Protein AF-A0A2N3DFC0-F1 (afdb_monomer_lite)

pLDDT: mean 83.22, std 10.11, range [55.47, 97.88]

Secondary structure (DSSP, 8-state):
---HHHHHHHHHHHHHGGGG-----------S--HHHHHHHHHHHHHHHHHHHHHHHHHHHTTT-

Structure (mmCIF, N/CA/C/O backbone):
data_AF-A0A2N3DFC0-F1
#
_entry.id   AF-A0A2N3DFC0-F1
#
loop_
_atom_site.group_PDB
_atom_site.id
_atom_site.type_symbol
_atom_site.label_atom_id
_atom_site.label_alt_id
_atom_site.label_comp_id
_atom_site.label_asym_id
_atom_site.label_entity_id
_atom_site.label_seq_id
_atom_site.pdbx_PDB_ins_code
_atom_site.Cartn_x
_atom_site.Cartn_y
_atom_site.Cartn_z
_atom_site.occupancy
_atom_site.B_iso_or_equiv
_atom_site.auth_seq_id
_atom_site.auth_comp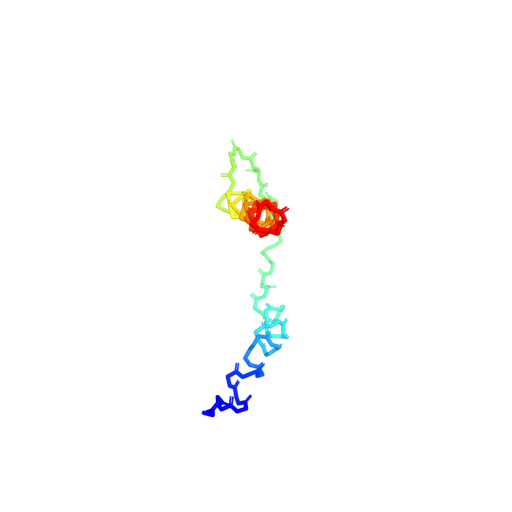_id
_atom_site.auth_asym_id
_atom_site.auth_atom_id
_atom_site.pdbx_PDB_model_num
ATOM 1 N N . MET A 1 1 ? -8.397 -24.092 10.643 1.00 70.00 1 MET A N 1
ATOM 2 C CA . MET A 1 1 ? -6.981 -23.846 11.000 1.00 70.00 1 MET A CA 1
ATOM 3 C C . MET A 1 1 ? -6.286 -23.328 9.744 1.00 70.00 1 MET A C 1
ATOM 5 O O . MET A 1 1 ? -6.248 -24.061 8.770 1.00 70.00 1 MET A O 1
ATOM 9 N N . VAL A 1 2 ? -5.885 -22.050 9.680 1.00 70.44 2 VAL A N 1
ATOM 10 C CA . VAL A 1 2 ? -5.280 -21.488 8.450 1.00 70.44 2 VAL A CA 1
ATOM 11 C C . VAL A 1 2 ? -3.820 -21.957 8.350 1.00 70.44 2 VAL A C 1
ATOM 13 O O . VAL A 1 2 ? -3.092 -21.760 9.326 1.00 70.44 2 VAL A O 1
ATOM 16 N N . PRO A 1 3 ? -3.390 -22.555 7.223 1.00 80.19 3 PRO A N 1
ATOM 17 C CA . PRO A 1 3 ? -2.024 -23.035 7.022 1.00 80.19 3 PRO A CA 1
ATOM 18 C C . PRO A 1 3 ? -0.982 -21.939 7.263 1.00 80.19 3 PRO A C 1
ATOM 20 O O . PRO A 1 3 ? -1.169 -20.795 6.842 1.00 80.19 3 PRO A O 1
ATOM 23 N N . ALA A 1 4 ? 0.139 -22.292 7.896 1.00 78.56 4 ALA A N 1
ATOM 24 C CA . ALA A 1 4 ? 1.233 -21.359 8.180 1.00 78.56 4 ALA A CA 1
ATOM 25 C C . ALA A 1 4 ? 1.762 -20.659 6.911 1.00 78.56 4 ALA A C 1
ATOM 27 O O . ALA A 1 4 ? 2.062 -19.469 6.952 1.00 78.56 4 ALA A O 1
ATOM 28 N N . MET A 1 5 ? 1.759 -21.354 5.767 1.00 74.75 5 MET A N 1
ATOM 29 C CA . MET A 1 5 ? 2.117 -20.780 4.463 1.00 74.75 5 MET A CA 1
ATOM 30 C C . MET A 1 5 ? 1.244 -19.581 4.068 1.00 74.75 5 MET A C 1
ATOM 32 O O . MET A 1 5 ? 1.764 -18.572 3.606 1.00 74.75 5 MET A O 1
ATOM 36 N N . ILE A 1 6 ? -0.073 -19.644 4.297 1.00 82.75 6 ILE A N 1
ATOM 37 C CA . ILE A 1 6 ? -0.994 -18.552 3.930 1.00 82.75 6 ILE A CA 1
ATOM 38 C C . ILE A 1 6 ? -0.767 -17.329 4.829 1.00 82.75 6 ILE A C 1
ATOM 40 O O . ILE A 1 6 ? -0.914 -16.193 4.389 1.00 82.75 6 ILE A O 1
ATOM 44 N N . ARG A 1 7 ? -0.349 -17.546 6.082 1.00 83.06 7 ARG A N 1
ATOM 45 C CA . ARG A 1 7 ? -0.010 -16.464 7.021 1.00 83.06 7 ARG A CA 1
ATOM 46 C C . ARG A 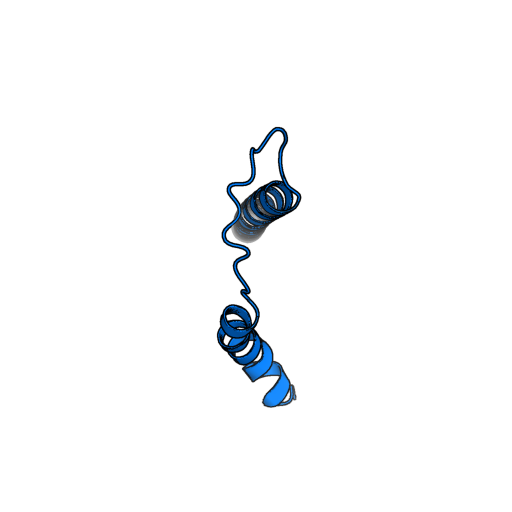1 7 ? 1.304 -15.767 6.659 1.00 83.06 7 ARG A C 1
ATOM 48 O O . ARG A 1 7 ? 1.432 -14.573 6.905 1.00 83.06 7 ARG A O 1
ATOM 55 N N . ALA A 1 8 ? 2.252 -16.499 6.075 1.00 86.12 8 ALA A N 1
ATOM 56 C CA . ALA A 1 8 ? 3.544 -15.973 5.633 1.00 86.12 8 ALA A CA 1
ATOM 57 C C . ALA A 1 8 ? 3.498 -15.328 4.234 1.00 86.12 8 ALA A C 1
ATOM 59 O O . ALA A 1 8 ? 4.381 -14.544 3.892 1.00 86.12 8 ALA A O 1
ATOM 60 N N . LEU A 1 9 ? 2.456 -15.612 3.445 1.00 87.31 9 LEU A N 1
ATOM 61 C CA . LEU A 1 9 ? 2.261 -15.090 2.091 1.00 87.31 9 LEU A CA 1
ATOM 62 C C . LEU A 1 9 ? 2.460 -13.565 1.943 1.00 87.31 9 LEU A C 1
ATOM 64 O O . LEU A 1 9 ? 3.202 -13.179 1.042 1.00 87.31 9 LEU A O 1
ATOM 68 N N . PRO A 1 10 ? 1.875 -12.681 2.782 1.00 86.75 10 PRO A N 1
ATOM 69 C CA . PRO A 1 10 ? 2.072 -11.237 2.628 1.00 86.75 10 PRO A CA 1
ATOM 70 C C . PRO A 1 10 ? 3.522 -10.812 2.878 1.00 86.75 10 PRO A C 1
ATOM 72 O O . PRO A 1 10 ? 4.019 -9.920 2.198 1.00 86.75 10 PRO A O 1
ATOM 75 N N . LEU A 1 11 ? 4.214 -11.476 3.810 1.00 86.19 11 LEU A N 1
ATOM 76 C CA . LEU A 1 11 ? 5.626 -11.218 4.083 1.00 86.19 11 LEU A CA 1
ATOM 77 C C . LEU A 1 11 ? 6.488 -11.647 2.887 1.00 86.19 11 LEU A C 1
ATOM 79 O O . LEU A 1 11 ? 7.352 -10.894 2.451 1.00 86.19 11 LEU A O 1
ATOM 83 N N . MET A 1 12 ? 6.207 -12.817 2.304 1.00 84.75 12 MET A N 1
ATOM 84 C CA . MET A 1 12 ? 6.904 -13.277 1.100 1.00 84.75 12 MET A CA 1
ATOM 85 C C . MET A 1 12 ? 6.650 -12.376 -0.111 1.00 84.75 12 MET A C 1
ATOM 87 O O . MET A 1 12 ? 7.593 -12.072 -0.836 1.00 84.75 12 MET A O 1
ATOM 91 N N . LEU A 1 13 ? 5.417 -11.895 -0.306 1.00 83.19 13 LEU A N 1
ATOM 92 C CA . LEU A 1 13 ? 5.103 -10.939 -1.373 1.00 83.19 13 LEU A CA 1
ATOM 93 C C . LEU A 1 13 ? 5.878 -9.626 -1.205 1.00 83.19 13 LEU A C 1
ATOM 95 O O . LEU A 1 13 ? 6.393 -9.089 -2.183 1.00 83.19 13 LEU A O 1
ATOM 99 N N . LEU A 1 14 ? 5.985 -9.130 0.031 1.00 83.75 14 LEU A N 1
ATOM 100 C CA . LEU A 1 14 ? 6.699 -7.892 0.334 1.00 83.75 14 LEU A CA 1
ATOM 101 C C . LEU A 1 14 ? 8.206 -8.014 0.057 1.00 83.75 14 LEU A C 1
ATOM 103 O O . LEU A 1 14 ? 8.812 -7.069 -0.440 1.00 83.75 14 LEU A O 1
ATOM 107 N N . LEU A 1 15 ? 8.798 -9.178 0.347 1.00 86.00 15 LEU A N 1
ATOM 108 C CA . LEU A 1 15 ? 10.220 -9.446 0.105 1.00 86.00 15 LEU A CA 1
ATOM 109 C C . LEU A 1 15 ? 10.538 -9.732 -1.369 1.00 86.00 15 LEU A C 1
ATOM 111 O O . LEU A 1 15 ? 11.633 -9.413 -1.823 1.00 86.00 15 LEU A O 1
ATOM 115 N N . ALA A 1 16 ? 9.611 -10.334 -2.116 1.00 81.12 16 ALA A N 1
ATOM 116 C CA . ALA A 1 16 ? 9.829 -10.678 -3.519 1.00 81.12 16 ALA A CA 1
ATOM 117 C C . ALA A 1 16 ? 9.647 -9.480 -4.465 1.00 81.12 16 ALA A C 1
ATOM 119 O O . ALA A 1 16 ? 10.295 -9.424 -5.508 1.00 81.12 16 ALA A O 1
ATOM 120 N N . ALA A 1 17 ? 8.792 -8.514 -4.114 1.00 76.19 17 ALA A N 1
ATOM 121 C CA . ALA A 1 17 ? 8.432 -7.401 -4.995 1.00 76.19 17 ALA A CA 1
ATOM 122 C C . ALA A 1 17 ? 9.628 -6.590 -5.552 1.00 76.19 17 ALA A C 1
ATOM 124 O O . ALA A 1 17 ? 9.624 -6.312 -6.752 1.00 76.19 17 ALA A O 1
ATOM 125 N N . PRO A 1 18 ? 10.676 -6.250 -4.769 1.00 77.12 18 PRO A N 1
ATOM 126 C CA . PRO A 1 18 ? 11.812 -5.483 -5.284 1.00 77.12 18 PRO A CA 1
ATOM 127 C C . PRO A 1 18 ? 12.630 -6.233 -6.341 1.00 77.12 18 PRO A C 1
A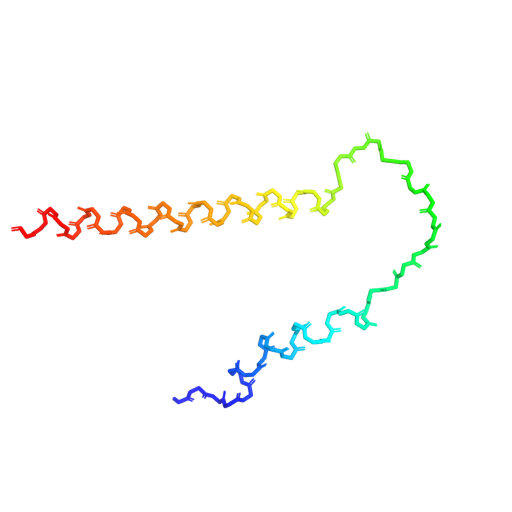TOM 129 O O . PRO A 1 18 ? 13.190 -5.605 -7.233 1.00 77.12 18 PRO A O 1
ATOM 132 N N . ALA A 1 19 ? 12.680 -7.569 -6.279 1.00 75.38 19 ALA A N 1
ATOM 133 C CA . ALA A 1 19 ? 13.459 -8.382 -7.216 1.00 75.38 19 ALA A CA 1
ATOM 134 C C . ALA A 1 19 ? 12.902 -8.347 -8.652 1.00 75.38 19 ALA A C 1
ATOM 136 O O . ALA A 1 19 ? 13.622 -8.649 -9.598 1.00 75.38 19 ALA A O 1
ATOM 137 N N . PHE A 1 20 ? 11.638 -7.946 -8.819 1.00 70.81 20 PHE A N 1
ATOM 138 C CA . PHE A 1 20 ? 10.984 -7.795 -10.122 1.00 70.81 20 PHE A CA 1
ATOM 139 C C . PHE A 1 20 ? 10.961 -6.347 -10.632 1.00 70.81 20 PHE A C 1
ATOM 141 O O . PHE A 1 20 ? 10.443 -6.090 -11.718 1.00 70.81 20 PHE A O 1
ATOM 148 N N . ALA A 1 21 ? 11.516 -5.392 -9.882 1.00 71.31 21 ALA A N 1
ATOM 149 C CA . ALA A 1 21 ? 11.547 -3.989 -10.278 1.00 71.31 21 ALA A CA 1
ATOM 150 C C . ALA A 1 21 ? 12.688 -3.720 -11.281 1.00 71.31 21 ALA A C 1
ATOM 152 O O . ALA A 1 21 ? 13.714 -3.136 -10.938 1.00 71.31 21 ALA A O 1
ATOM 153 N N . ALA A 1 22 ? 12.517 -4.148 -12.535 1.00 70.19 22 ALA A N 1
ATOM 154 C CA . ALA A 1 22 ? 13.406 -3.761 -13.629 1.00 70.19 22 ALA A CA 1
ATOM 155 C C . ALA A 1 22 ? 13.140 -2.295 -14.028 1.00 70.19 22 ALA A C 1
ATOM 157 O O . ALA A 1 22 ? 12.040 -1.948 -14.456 1.00 70.19 22 ALA A O 1
ATOM 158 N N . HIS A 1 23 ? 14.142 -1.425 -13.872 1.00 68.44 23 HIS A N 1
ATOM 159 C CA . HIS A 1 23 ? 14.064 -0.012 -14.251 1.00 68.44 23 HIS A CA 1
ATOM 160 C C . HIS A 1 23 ? 14.618 0.187 -15.670 1.00 68.44 23 HIS A C 1
ATOM 162 O O . HIS A 1 23 ? 15.765 -0.170 -15.928 1.00 68.44 23 HIS A O 1
ATOM 168 N N . SER A 1 24 ? 13.823 0.753 -16.588 1.00 75.12 24 SER A N 1
ATOM 169 C CA . SER A 1 24 ? 14.204 0.917 -18.003 1.00 75.12 24 SER A CA 1
ATOM 170 C C . SER A 1 24 ? 15.207 2.048 -18.265 1.00 75.12 24 SER A C 1
ATOM 172 O O . SER A 1 24 ? 15.816 2.074 -19.327 1.00 75.12 24 SER A O 1
ATOM 174 N N . GLY A 1 25 ? 15.396 2.984 -17.325 1.00 69.81 25 GLY A N 1
ATOM 175 C CA . GLY A 1 25 ? 16.333 4.111 -17.458 1.00 69.81 25 GLY A CA 1
ATOM 176 C C . GLY A 1 25 ? 15.925 5.184 -18.478 1.00 69.81 25 GLY A C 1
ATOM 177 O O . GLY A 1 25 ? 16.616 6.191 -18.618 1.00 69.81 25 GLY A O 1
ATOM 178 N N . GLU A 1 26 ? 14.802 5.007 -19.175 1.00 74.44 26 GLU A N 1
ATOM 179 C CA . GLU A 1 26 ? 14.297 5.982 -20.135 1.00 74.44 26 GLU A CA 1
ATOM 180 C C . GLU A 1 26 ? 13.557 7.122 -19.431 1.00 74.44 26 GLU A C 1
ATOM 182 O O . GLU A 1 26 ? 12.693 6.914 -18.574 1.00 74.44 26 GLU A O 1
ATOM 187 N N . VAL A 1 27 ? 13.866 8.358 -19.825 1.00 73.19 27 VAL A N 1
ATOM 188 C CA . VAL A 1 27 ? 13.149 9.544 -19.350 1.00 73.19 27 VAL A CA 1
ATOM 189 C C . VAL A 1 27 ? 11.772 9.582 -20.019 1.00 73.19 27 VAL A C 1
ATOM 191 O O . VAL A 1 27 ? 11.611 10.106 -21.121 1.00 73.19 27 VAL A O 1
ATOM 194 N N . SER A 1 28 ? 10.765 9.023 -19.347 1.00 69.31 28 SER A N 1
ATOM 195 C CA . SER A 1 28 ? 9.372 9.085 -19.798 1.00 69.31 28 SER A CA 1
ATOM 196 C C . SER A 1 28 ? 8.828 10.515 -19.666 1.00 69.31 28 SER A C 1
ATOM 198 O O . SER A 1 28 ? 8.683 11.041 -18.558 1.00 69.31 28 SER A O 1
ATOM 200 N N . ARG A 1 29 ? 8.513 11.172 -20.794 1.00 73.56 29 ARG A N 1
ATOM 201 C CA . ARG A 1 29 ? 7.718 12.414 -20.778 1.00 73.56 29 ARG A CA 1
ATOM 202 C C . ARG A 1 29 ? 6.272 12.065 -20.432 1.00 73.56 29 ARG A C 1
ATOM 204 O O . ARG A 1 29 ? 5.546 11.511 -21.254 1.00 73.56 29 ARG A O 1
ATOM 211 N N . ARG A 1 30 ? 5.844 12.427 -19.222 1.00 69.44 30 ARG A N 1
ATOM 212 C CA . ARG A 1 30 ? 4.463 12.234 -18.766 1.00 69.44 30 ARG A CA 1
ATOM 213 C C . ARG A 1 30 ? 3.542 13.288 -19.372 1.00 69.44 30 ARG A C 1
ATOM 215 O O . ARG A 1 30 ? 3.626 14.459 -19.017 1.00 69.44 30 ARG A O 1
ATOM 222 N N . ASN A 1 31 ? 2.645 12.852 -20.251 1.00 70.50 31 ASN A N 1
ATOM 223 C CA . ASN A 1 31 ? 1.641 13.718 -20.881 1.00 70.50 31 ASN A CA 1
ATOM 224 C C . ASN A 1 31 ? 0.231 13.541 -20.281 1.00 70.50 31 ASN A C 1
ATOM 226 O O . ASN A 1 31 ? -0.674 14.300 -20.614 1.00 70.50 31 ASN A O 1
ATOM 230 N N . MET A 1 32 ? 0.022 12.527 -19.435 1.00 74.50 32 MET A N 1
ATOM 231 C CA . MET A 1 32 ? -1.282 12.150 -18.876 1.00 74.50 32 MET A CA 1
ATOM 232 C C . MET A 1 32 ? -1.102 11.278 -17.615 1.00 74.50 32 MET A C 1
ATOM 234 O O . MET A 1 32 ? -0.010 10.734 -17.432 1.00 74.50 32 MET A O 1
ATOM 238 N N . PRO A 1 33 ? -2.127 11.157 -16.744 1.00 80.06 33 PRO A N 1
ATOM 239 C CA . PRO A 1 33 ? -2.055 10.318 -15.548 1.00 80.06 33 PRO A CA 1
ATOM 240 C C . PRO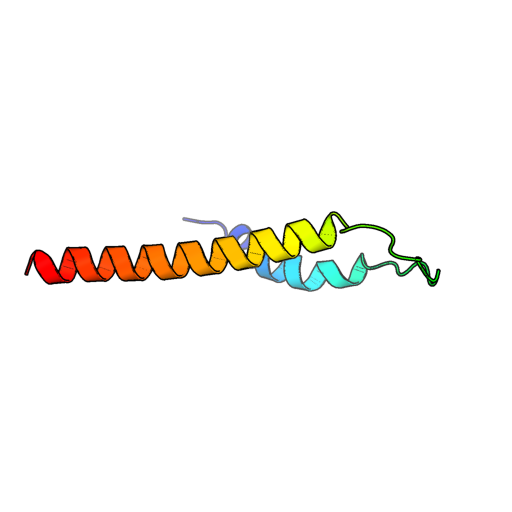 A 1 33 ? -1.812 8.858 -15.924 1.00 80.06 33 PRO A C 1
ATOM 242 O O . PRO A 1 33 ? -2.523 8.303 -16.767 1.00 80.06 33 PRO A O 1
ATOM 245 N N . GLU A 1 34 ? -0.824 8.228 -15.298 1.00 84.69 34 GLU A N 1
ATOM 246 C CA . GLU A 1 34 ? -0.532 6.817 -15.542 1.00 84.69 34 GLU A CA 1
ATOM 247 C C . GLU A 1 34 ? -1.503 5.911 -14.766 1.00 84.69 34 GLU A C 1
ATOM 249 O O . GLU A 1 34 ? -2.124 6.308 -13.776 1.00 84.69 34 GLU A O 1
ATOM 254 N N . LEU A 1 35 ? -1.592 4.638 -15.167 1.00 86.19 35 LEU A N 1
ATOM 255 C CA . LEU A 1 35 ? -2.317 3.618 -14.396 1.00 86.19 35 LEU A CA 1
ATOM 256 C C . LEU A 1 35 ? -1.805 3.530 -12.946 1.00 86.19 35 LEU A C 1
ATOM 258 O O . LEU A 1 35 ? -2.588 3.292 -12.029 1.00 86.19 35 LEU A O 1
ATOM 262 N N . SER A 1 36 ? -0.510 3.782 -12.737 1.00 82.50 36 SER A N 1
ATOM 263 C CA . SER A 1 36 ? 0.121 3.896 -11.419 1.00 82.50 36 SER A CA 1
ATOM 264 C C . SER A 1 36 ? -0.502 5.007 -10.569 1.00 82.50 36 SER A C 1
ATOM 266 O O . SER A 1 36 ? -0.769 4.799 -9.388 1.00 82.50 36 SER A O 1
ATOM 268 N N . ASP A 1 37 ? -0.796 6.165 -11.164 1.00 87.69 37 ASP A N 1
ATOM 269 C CA . ASP A 1 37 ? -1.390 7.303 -10.456 1.00 87.69 37 ASP A CA 1
ATOM 270 C C . ASP A 1 37 ? -2.838 6.999 -10.051 1.00 87.69 37 ASP A C 1
ATOM 272 O O . ASP A 1 37 ? -3.260 7.296 -8.930 1.00 87.69 37 ASP A O 1
ATOM 276 N N . LEU A 1 38 ? -3.590 6.326 -10.930 1.00 90.44 38 LEU A N 1
ATOM 277 C CA . LEU A 1 38 ? -4.928 5.820 -10.615 1.00 90.44 38 LEU A CA 1
ATOM 278 C C . LEU A 1 38 ? -4.893 4.783 -9.488 1.00 90.44 38 LEU A C 1
ATOM 280 O O . LEU A 1 38 ? -5.736 4.826 -8.590 1.00 90.44 38 LEU A O 1
ATOM 284 N N . ALA A 1 39 ? -3.911 3.879 -9.499 1.00 91.56 39 ALA A N 1
ATOM 285 C CA . ALA A 1 39 ? -3.727 2.900 -8.434 1.00 91.56 39 ALA A CA 1
ATOM 286 C C . ALA A 1 39 ? -3.421 3.583 -7.091 1.00 91.56 39 ALA A C 1
ATOM 288 O O . ALA A 1 39 ? -4.024 3.230 -6.075 1.00 91.56 39 ALA A O 1
ATOM 289 N N . LEU A 1 40 ? -2.559 4.605 -7.082 1.00 92.19 40 LEU A N 1
ATOM 290 C CA . LEU A 1 40 ? -2.265 5.405 -5.890 1.00 92.19 40 LEU A CA 1
ATOM 291 C C . LEU A 1 40 ? -3.510 6.139 -5.371 1.00 92.19 40 LEU A C 1
ATOM 293 O O . LEU A 1 40 ? -3.800 6.090 -4.172 1.00 92.19 40 LEU A O 1
ATOM 297 N N . ALA A 1 41 ? -4.289 6.760 -6.260 1.00 95.38 41 ALA A N 1
ATOM 298 C CA . ALA A 1 41 ? -5.534 7.434 -5.897 1.00 95.38 41 ALA A CA 1
ATOM 299 C C . ALA A 1 41 ? -6.568 6.457 -5.309 1.00 95.38 41 ALA A C 1
ATOM 301 O O . ALA A 1 41 ? -7.171 6.733 -4.267 1.00 95.38 41 ALA A O 1
ATOM 302 N N . ALA A 1 42 ? -6.735 5.287 -5.931 1.00 96.56 42 ALA A N 1
ATOM 303 C CA . ALA A 1 42 ? -7.618 4.233 -5.439 1.00 96.56 42 ALA A CA 1
ATOM 304 C C . ALA A 1 42 ? -7.160 3.701 -4.072 1.00 96.56 42 ALA A C 1
ATOM 306 O O . ALA A 1 42 ? -7.983 3.512 -3.171 1.00 96.56 42 ALA A O 1
ATOM 307 N N . MET A 1 43 ? -5.850 3.516 -3.883 1.00 95.81 43 MET A N 1
ATOM 308 C CA . MET A 1 43 ? -5.281 3.070 -2.615 1.00 95.81 43 MET A CA 1
ATOM 309 C C . MET A 1 43 ? -5.574 4.075 -1.497 1.00 95.81 43 MET A C 1
ATOM 311 O O . MET A 1 43 ? -6.116 3.690 -0.458 1.00 95.81 43 MET A O 1
ATOM 315 N N . ALA A 1 44 ? -5.329 5.366 -1.734 1.00 96.94 44 ALA A N 1
ATOM 316 C CA . ALA A 1 44 ? -5.644 6.428 -0.781 1.00 96.94 44 ALA A CA 1
ATOM 317 C C . ALA A 1 44 ? -7.147 6.489 -0.448 1.00 96.94 44 ALA A C 1
ATOM 319 O O . ALA A 1 44 ? -7.527 6.516 0.728 1.00 96.94 44 ALA A O 1
ATOM 320 N N . ALA A 1 45 ? -8.014 6.441 -1.466 1.00 97.88 45 ALA A N 1
ATOM 321 C CA . ALA A 1 45 ? -9.465 6.456 -1.286 1.00 97.88 45 ALA A CA 1
ATOM 322 C C . ALA A 1 45 ? -9.957 5.250 -0.469 1.00 97.88 45 ALA A C 1
ATOM 324 O O . ALA A 1 45 ? -10.796 5.402 0.424 1.00 97.88 45 ALA A O 1
ATOM 325 N N . SER A 1 46 ? -9.402 4.061 -0.723 1.00 97.06 46 SER A N 1
ATOM 326 C CA . SER A 1 46 ? -9.744 2.845 0.019 1.00 97.06 46 SER A CA 1
ATOM 327 C C . SER A 1 46 ? -9.333 2.933 1.493 1.00 97.06 46 SER A C 1
ATOM 329 O O . SER A 1 46 ? -10.130 2.591 2.372 1.00 97.06 46 SER A O 1
ATOM 331 N N . GLY A 1 47 ? -8.146 3.477 1.786 1.00 96.31 47 GLY A N 1
ATOM 332 C CA . GLY A 1 47 ? -7.684 3.719 3.152 1.00 96.31 47 GLY A CA 1
ATOM 333 C C . GLY A 1 47 ? -8.604 4.679 3.906 1.00 96.31 47 GLY A C 1
ATOM 334 O O . GLY A 1 47 ? -9.054 4.376 5.017 1.00 96.31 47 GLY A O 1
ATOM 335 N N . LEU A 1 48 ? -8.969 5.799 3.274 1.00 97.50 48 LEU A N 1
ATOM 336 C CA . LEU A 1 48 ? -9.897 6.768 3.856 1.00 97.50 48 LEU A CA 1
ATOM 337 C C . LEU A 1 48 ? -11.282 6.152 4.097 1.00 97.50 48 LEU A C 1
ATOM 339 O O . LEU A 1 48 ? -11.869 6.329 5.169 1.00 97.50 48 LEU A O 1
ATOM 343 N N . TRP A 1 49 ? -11.797 5.391 3.131 1.00 97.25 49 TRP A N 1
ATOM 344 C CA . TRP A 1 49 ? -13.080 4.706 3.256 1.00 97.25 49 TRP A CA 1
ATOM 345 C C . TRP A 1 49 ? -13.084 3.698 4.412 1.00 97.25 49 TRP A C 1
ATOM 347 O O . TRP A 1 49 ? -14.037 3.674 5.197 1.00 97.25 49 TRP A O 1
ATOM 357 N N . LEU A 1 50 ? -12.018 2.910 4.579 1.00 97.06 50 LEU A N 1
ATOM 358 C CA . LEU A 1 50 ? -11.879 1.965 5.692 1.00 97.06 50 LEU A CA 1
ATOM 359 C C . LEU A 1 50 ? -11.821 2.677 7.049 1.00 97.06 50 LEU A C 1
ATOM 361 O O . LEU A 1 50 ? -12.510 2.263 7.990 1.00 97.06 50 LEU A O 1
ATOM 365 N N . ALA A 1 51 ? -11.076 3.780 7.148 1.00 96.38 51 ALA A N 1
ATOM 366 C CA . ALA A 1 51 ? -11.026 4.593 8.360 1.00 96.38 51 ALA A CA 1
ATOM 367 C C . ALA A 1 51 ? -12.420 5.137 8.721 1.00 96.38 51 ALA A C 1
ATOM 369 O O . ALA A 1 51 ? -12.906 4.960 9.845 1.00 96.38 51 ALA A O 1
ATOM 370 N N . GLN A 1 52 ? -13.130 5.708 7.745 1.00 95.94 52 GLN A N 1
ATOM 371 C CA . GLN A 1 52 ? -14.503 6.179 7.936 1.00 95.94 52 GLN A CA 1
ATOM 372 C C . GLN A 1 52 ? -15.460 5.041 8.304 1.00 95.94 52 GLN A C 1
ATOM 374 O O . GLN A 1 52 ? -16.311 5.200 9.184 1.00 95.94 52 GLN A O 1
ATOM 379 N N . ARG A 1 53 ? -15.326 3.873 7.670 1.00 94.62 53 ARG A N 1
ATOM 380 C CA . ARG A 1 53 ? -16.118 2.673 7.967 1.00 94.62 53 ARG A CA 1
ATOM 381 C C . ARG A 1 53 ? -15.942 2.258 9.427 1.00 94.62 53 ARG A C 1
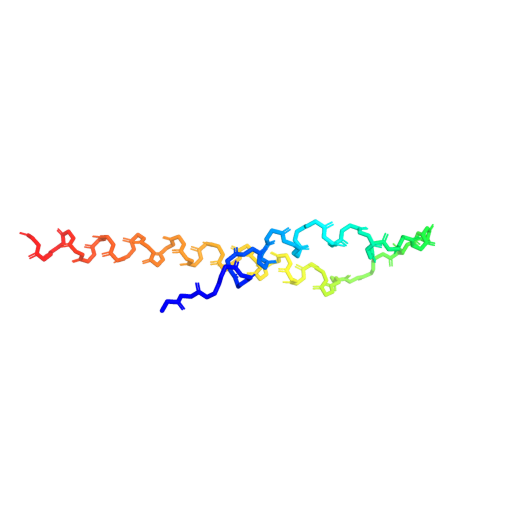ATOM 383 O O . ARG A 1 53 ? -16.945 1.961 10.081 1.00 94.62 53 ARG A O 1
ATOM 390 N N . ALA A 1 54 ? -14.712 2.258 9.937 1.00 94.81 54 ALA A N 1
ATOM 391 C CA . ALA A 1 54 ? -14.408 1.928 11.327 1.00 94.81 54 ALA A CA 1
ATOM 392 C C . ALA A 1 54 ? -15.013 2.953 12.298 1.00 94.81 54 ALA A C 1
ATOM 394 O O . ALA A 1 54 ? -15.720 2.566 13.232 1.00 94.81 54 ALA A O 1
ATOM 395 N N . MET A 1 55 ? -14.845 4.252 12.034 1.00 94.94 55 MET A N 1
ATOM 396 C CA . MET A 1 55 ? -15.443 5.316 12.854 1.00 94.94 55 MET A CA 1
ATOM 397 C C . MET A 1 55 ? -16.975 5.232 12.885 1.00 94.94 55 MET A C 1
ATOM 399 O O . MET A 1 55 ? -17.586 5.292 13.951 1.00 94.94 55 MET A O 1
ATOM 403 N N . ARG A 1 56 ? -17.618 5.000 11.734 1.00 92.75 56 ARG A N 1
ATOM 404 C CA . ARG A 1 56 ? -19.079 4.824 11.642 1.00 92.75 56 ARG A CA 1
ATOM 405 C C . ARG A 1 56 ? -19.575 3.571 12.364 1.00 92.75 56 ARG A C 1
ATOM 407 O O . ARG A 1 56 ? -20.727 3.539 12.790 1.00 92.75 56 ARG A O 1
ATOM 414 N N . ARG A 1 57 ? -18.771 2.505 12.447 1.00 91.88 57 ARG A N 1
ATOM 415 C CA . ARG A 1 57 ? -19.101 1.320 13.262 1.00 91.88 57 ARG A CA 1
ATOM 416 C C . ARG A 1 57 ? -19.033 1.667 14.749 1.00 91.88 57 ARG A C 1
ATOM 418 O O . ARG A 1 57 ? -20.004 1.424 15.453 1.00 91.88 57 ARG A O 1
ATOM 425 N N . ARG A 1 58 ? -17.956 2.327 15.189 1.00 86.50 58 ARG A N 1
ATOM 426 C CA . ARG A 1 58 ? -17.789 2.783 16.582 1.00 86.50 58 ARG A CA 1
ATOM 427 C C . ARG A 1 58 ? -18.929 3.699 17.027 1.00 86.50 58 ARG A C 1
ATOM 429 O O . ARG A 1 58 ? -19.548 3.434 18.048 1.00 86.50 58 ARG A O 1
ATOM 436 N N . LYS A 1 59 ? -19.283 4.698 16.211 1.00 90.25 59 LYS A N 1
ATOM 437 C CA . LYS A 1 59 ? -20.397 5.618 16.498 1.00 90.25 59 LYS A CA 1
ATOM 438 C C . LYS A 1 59 ? -21.746 4.902 16.632 1.00 90.25 59 LYS A C 1
ATOM 440 O O . LYS A 1 59 ? -22.573 5.313 17.433 1.00 90.25 59 LYS A O 1
ATOM 445 N N . ARG A 1 60 ? -21.995 3.856 15.835 1.00 86.94 60 ARG A N 1
ATOM 446 C CA . ARG A 1 60 ? -23.241 3.078 15.924 1.00 86.94 60 ARG A CA 1
ATOM 447 C C . ARG A 1 60 ? -23.319 2.252 17.201 1.00 86.94 60 ARG A C 1
ATOM 449 O O . ARG A 1 60 ? -24.394 2.184 17.780 1.00 86.94 60 ARG A O 1
ATOM 456 N N . ASN A 1 61 ? -22.202 1.670 17.631 1.00 80.69 61 ASN A N 1
ATOM 457 C CA . ASN A 1 61 ? -22.145 0.924 18.886 1.00 80.69 61 ASN A CA 1
ATOM 458 C C . ASN A 1 61 ? -22.350 1.863 20.084 1.00 80.69 61 ASN A C 1
ATOM 460 O O . ASN A 1 61 ? -23.225 1.603 20.892 1.00 80.69 61 ASN A O 1
ATOM 464 N N . ALA A 1 62 ? -21.684 3.022 20.098 1.00 77.00 62 ALA A N 1
ATOM 465 C CA . ALA A 1 62 ? -21.815 4.026 21.161 1.00 77.00 62 ALA A CA 1
ATOM 466 C C . ALA A 1 62 ? -23.205 4.691 21.279 1.00 77.00 62 ALA A C 1
ATOM 468 O O . ALA A 1 62 ? -23.429 5.454 22.205 1.00 77.00 62 ALA A O 1
ATOM 469 N N . ARG A 1 63 ? -24.115 4.481 20.315 1.00 75.88 63 ARG A N 1
ATOM 470 C CA . ARG A 1 63 ? -25.515 4.949 20.386 1.00 75.88 63 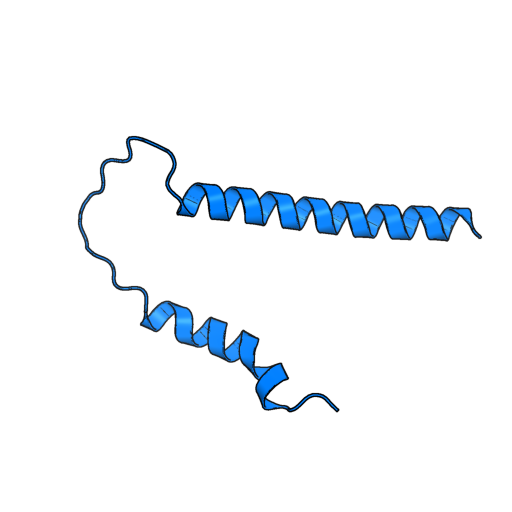ARG A CA 1
ATOM 471 C C . ARG A 1 63 ? -26.471 3.858 20.886 1.00 75.88 63 ARG A C 1
ATOM 473 O O . ARG A 1 63 ? -27.649 4.134 21.088 1.00 75.88 63 ARG A O 1
ATOM 480 N N . LYS A 1 64 ? -26.017 2.604 20.921 1.00 67.75 64 LYS A N 1
ATOM 481 C CA . LYS A 1 64 ? -26.826 1.452 21.336 1.00 67.75 64 LYS A CA 1
ATOM 482 C C . LYS A 1 64 ? -26.666 1.152 22.833 1.00 67.75 64 LYS A C 1
ATOM 484 O O . LYS A 1 64 ? -27.534 0.479 23.379 1.00 67.75 64 LYS A O 1
ATOM 489 N N . ASP A 1 65 ? -25.591 1.661 23.428 1.00 55.47 65 ASP A N 1
ATOM 490 C CA . ASP A 1 65 ? -25.399 1.820 24.871 1.00 55.47 65 ASP A CA 1
ATOM 491 C C . ASP A 1 65 ? -26.118 3.094 25.351 1.00 55.47 65 ASP A C 1
ATOM 493 O O . ASP A 1 65 ? -26.658 3.072 26.477 1.00 55.47 65 ASP A O 1
#

Sequence (65 aa):
MVPAMIRALPLMLLLAAPAFAAHSGEVSRRNMPELSDLALAAMAASGLWLAQRAMRRRKRNARKD

Foldseek 3Di:
DDDPCVVCVVVVCVVCVVVPPDDPPDDDDDPDDDPVNVVVVVVVVVVVVVVVVVVVVVVVVVVVD

Radius of gyration: 19.5 Å; chains: 1; bounding box: 43×38×46 Å